Protein AF-A0A521URE4-F1 (afdb_monomer_lite)

Structur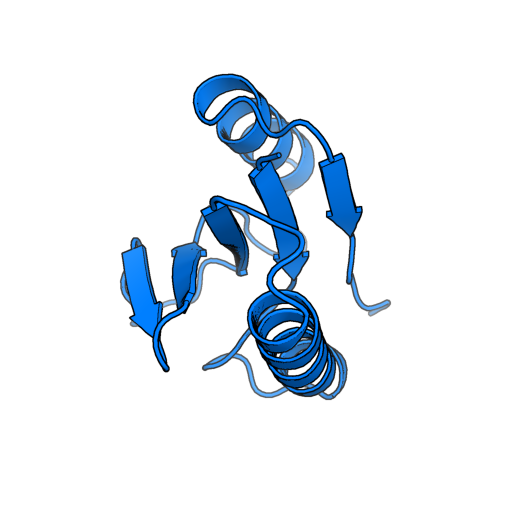e (mmCIF, N/CA/C/O backbone):
data_AF-A0A521URE4-F1
#
_entry.id   AF-A0A521URE4-F1
#
loop_
_atom_site.group_PDB
_atom_site.id
_atom_site.type_symbol
_atom_site.label_atom_id
_atom_site.label_alt_id
_atom_site.label_comp_id
_atom_site.label_asym_id
_atom_site.label_entity_id
_atom_site.label_seq_id
_atom_site.pdbx_PDB_ins_code
_atom_site.Cartn_x
_atom_site.Cartn_y
_atom_site.Cartn_z
_atom_site.occupancy
_atom_site.B_iso_or_equiv
_atom_site.auth_seq_id
_atom_site.auth_comp_id
_atom_site.auth_asym_id
_atom_site.auth_atom_id
_atom_site.pdbx_PDB_model_num
ATOM 1 N N . MET A 1 1 ? -11.110 -0.469 12.356 1.00 94.50 1 MET A N 1
ATOM 2 C CA . MET A 1 1 ? -10.937 0.365 11.149 1.00 94.50 1 MET A CA 1
ATOM 3 C C . MET A 1 1 ? -9.904 -0.252 10.215 1.00 94.50 1 MET A C 1
ATOM 5 O O . MET A 1 1 ? -8.905 -0.781 10.703 1.00 94.50 1 MET A O 1
ATOM 9 N N . LYS A 1 2 ? -10.144 -0.192 8.905 1.00 97.62 2 LYS A N 1
ATOM 10 C CA . LYS A 1 2 ? -9.321 -0.730 7.820 1.00 97.62 2 LYS A CA 1
ATOM 11 C C . LYS A 1 2 ? -8.667 0.413 7.049 1.00 97.62 2 LYS A C 1
ATOM 13 O O . LYS A 1 2 ? -9.367 1.255 6.490 1.00 97.62 2 LYS A O 1
ATOM 18 N N . LEU A 1 3 ? -7.337 0.424 7.006 1.00 98.12 3 LEU A N 1
ATOM 19 C CA . LEU A 1 3 ? -6.554 1.445 6.309 1.00 98.12 3 LEU A CA 1
ATOM 20 C C . LEU A 1 3 ? -5.975 0.902 5.002 1.00 98.12 3 LEU A C 1
ATOM 22 O O . LEU A 1 3 ? -5.201 -0.057 5.010 1.00 98.12 3 LEU A O 1
ATOM 26 N N . ALA A 1 4 ? -6.311 1.547 3.887 1.00 98.31 4 ALA A N 1
ATOM 27 C CA . ALA A 1 4 ? -5.658 1.322 2.603 1.00 98.31 4 ALA A CA 1
ATOM 28 C C . ALA A 1 4 ? -4.549 2.354 2.418 1.00 98.31 4 ALA A C 1
ATOM 30 O O . ALA A 1 4 ? -4.798 3.547 2.553 1.00 98.31 4 ALA A O 1
ATOM 31 N N . ILE A 1 5 ? -3.345 1.913 2.064 1.00 98.06 5 ILE A N 1
ATOM 32 C CA . ILE A 1 5 ? -2.233 2.805 1.721 1.00 98.06 5 ILE A CA 1
ATOM 33 C C . ILE A 1 5 ? -1.904 2.603 0.251 1.00 98.06 5 ILE A C 1
ATOM 35 O O . ILE A 1 5 ? -1.419 1.543 -0.129 1.00 98.06 5 ILE A O 1
ATOM 39 N N . VAL A 1 6 ? -2.150 3.602 -0.586 1.00 97.69 6 VAL A N 1
ATOM 40 C CA . VAL A 1 6 ? -1.795 3.565 -2.008 1.00 97.69 6 VAL A CA 1
ATOM 41 C C . VAL A 1 6 ? -0.402 4.171 -2.167 1.00 97.69 6 VAL A C 1
ATOM 43 O O . VAL A 1 6 ? -0.224 5.352 -1.882 1.00 97.69 6 VAL A O 1
ATOM 46 N N . SER A 1 7 ? 0.601 3.373 -2.547 1.00 96.31 7 SER A N 1
ATOM 47 C CA . SER A 1 7 ? 2.014 3.801 -2.534 1.00 96.31 7 SER A CA 1
ATOM 48 C C . SER A 1 7 ? 2.895 2.977 -3.475 1.00 96.31 7 SER A C 1
ATOM 50 O O . SER A 1 7 ? 2.668 1.778 -3.555 1.00 96.31 7 SER A O 1
ATOM 52 N N . PRO A 1 8 ? 3.916 3.535 -4.156 1.00 94.12 8 PRO A N 1
ATOM 53 C CA . PRO A 1 8 ? 4.773 2.773 -5.066 1.00 94.12 8 PRO A CA 1
ATOM 54 C C . PRO A 1 8 ? 5.403 1.516 -4.437 1.00 94.12 8 PRO A C 1
ATOM 56 O O . PRO A 1 8 ? 5.345 0.451 -5.043 1.00 94.12 8 PRO A O 1
ATOM 59 N N . TYR A 1 9 ? 5.837 1.631 -3.175 1.00 95.38 9 TYR A N 1
ATOM 60 C CA . TYR A 1 9 ? 6.284 0.575 -2.246 1.00 95.38 9 TYR A CA 1
ATOM 61 C C . TYR A 1 9 ? 7.435 -0.349 -2.732 1.00 95.38 9 TYR A C 1
ATOM 63 O O . TYR A 1 9 ? 7.450 -0.788 -3.884 1.00 95.38 9 TYR A O 1
ATOM 71 N N . PRO A 1 10 ? 8.390 -0.736 -1.854 1.00 94.81 10 PRO A N 1
ATOM 72 C CA . PRO A 1 10 ? 9.451 -1.691 -2.202 1.00 94.81 10 PRO A CA 1
ATOM 73 C C . PRO A 1 10 ? 8.883 -2.963 -2.851 1.00 94.81 10 PRO A C 1
ATOM 75 O O . PRO A 1 10 ? 7.797 -3.369 -2.429 1.00 94.81 10 PRO A O 1
ATOM 78 N N . PRO A 1 11 ? 9.553 -3.585 -3.847 1.00 94.12 11 PRO A N 1
ATOM 79 C CA . PRO A 1 11 ? 10.951 -3.374 -4.222 1.00 94.12 11 PRO A CA 1
ATOM 80 C C . PRO A 1 11 ? 11.176 -2.212 -5.199 1.00 94.12 11 PRO A C 1
ATOM 82 O O . PRO A 1 11 ? 12.273 -2.084 -5.730 1.00 94.12 11 PRO A O 1
ATOM 85 N N . GLU A 1 12 ? 10.179 -1.356 -5.450 1.00 92.38 12 GLU A N 1
ATOM 86 C CA . GLU A 1 12 ? 10.447 -0.126 -6.193 1.00 92.38 12 GLU A CA 1
ATOM 87 C C . GLU A 1 12 ? 11.506 0.716 -5.465 1.00 92.38 12 GLU A C 1
ATOM 89 O O . GLU A 1 12 ? 11.363 1.015 -4.277 1.00 92.38 12 GLU A O 1
ATOM 94 N N . VAL A 1 13 ? 12.554 1.113 -6.187 1.00 92.00 13 VAL A N 1
ATOM 95 C CA . VAL A 1 13 ? 13.651 1.920 -5.646 1.00 92.00 13 VAL A CA 1
ATOM 96 C C . VAL A 1 13 ? 13.356 3.396 -5.899 1.00 92.00 13 VAL A C 1
ATOM 98 O O . VAL A 1 13 ? 13.737 3.965 -6.918 1.00 92.00 13 VAL A O 1
ATOM 101 N N . SER A 1 14 ? 12.630 4.020 -4.973 1.00 92.12 14 SER A N 1
ATOM 102 C CA . SER A 1 14 ? 12.368 5.462 -4.981 1.00 92.12 14 SER A CA 1
ATOM 103 C C . SER A 1 14 ? 12.217 6.004 -3.559 1.00 92.12 14 SER A C 1
ATOM 105 O O . SER A 1 14 ? 11.819 5.283 -2.640 1.00 92.12 14 SER A O 1
ATOM 107 N N . GLY A 1 15 ? 12.502 7.296 -3.358 1.00 93.00 15 GLY A N 1
ATOM 108 C CA . GLY A 1 15 ? 12.326 7.936 -2.047 1.00 93.00 15 GLY A CA 1
ATOM 109 C C . GLY A 1 15 ? 10.888 7.811 -1.530 1.00 93.00 15 GLY A C 1
ATOM 110 O O . GLY A 1 15 ? 10.667 7.516 -0.357 1.00 93.00 15 GLY A O 1
ATOM 111 N N . VAL A 1 16 ? 9.907 7.926 -2.431 1.00 94.38 16 VAL A N 1
ATOM 112 C CA . VAL A 1 16 ? 8.479 7.778 -2.117 1.00 94.38 16 VAL A CA 1
ATOM 113 C C . VAL A 1 16 ? 8.129 6.341 -1.730 1.00 94.38 16 VAL A C 1
ATOM 115 O O . VAL A 1 16 ? 7.338 6.142 -0.806 1.00 94.38 16 VAL A O 1
ATOM 118 N N . ALA A 1 17 ? 8.733 5.334 -2.372 1.00 94.81 17 ALA A N 1
ATOM 119 C CA . ALA A 1 17 ? 8.545 3.936 -1.993 1.00 94.81 17 ALA A CA 1
ATOM 120 C C . ALA A 1 17 ? 9.064 3.665 -0.572 1.00 94.81 17 ALA A C 1
ATOM 122 O O . ALA A 1 17 ? 8.325 3.130 0.258 1.00 94.81 17 ALA A O 1
ATOM 123 N N . HIS A 1 18 ? 10.289 4.099 -0.255 1.00 95.19 18 HIS A N 1
ATOM 124 C CA . HIS A 1 18 ? 10.867 3.945 1.085 1.00 95.19 18 HIS A CA 1
ATOM 125 C C . HIS A 1 18 ? 10.091 4.721 2.153 1.00 95.19 18 HIS A C 1
ATOM 127 O O . HIS A 1 18 ? 9.846 4.204 3.245 1.00 95.19 18 HIS A O 1
ATOM 133 N N . TYR A 1 19 ? 9.659 5.943 1.840 1.00 95.25 19 TYR A N 1
ATOM 134 C CA . TYR A 1 19 ? 8.803 6.724 2.727 1.00 95.25 19 TYR A CA 1
ATOM 135 C C . TYR A 1 19 ? 7.468 6.014 2.986 1.00 95.25 19 TYR A C 1
ATOM 137 O O . TYR A 1 19 ? 7.062 5.874 4.139 1.00 95.25 19 TYR A O 1
ATOM 145 N N . GLY A 1 20 ? 6.840 5.466 1.943 1.00 95.56 20 GLY A N 1
ATOM 146 C CA . GLY A 1 20 ? 5.615 4.679 2.057 1.00 95.56 20 GLY A CA 1
ATOM 147 C C . GLY A 1 20 ? 5.765 3.436 2.938 1.00 95.56 20 GLY A C 1
ATOM 148 O O . GLY A 1 20 ? 4.870 3.146 3.729 1.00 95.56 20 GLY A O 1
ATOM 149 N N . ALA A 1 21 ? 6.903 2.740 2.861 1.00 96.31 21 ALA A N 1
ATOM 150 C CA . ALA A 1 21 ? 7.225 1.625 3.757 1.00 96.31 21 ALA A CA 1
ATOM 151 C C . ALA A 1 21 ? 7.317 2.069 5.222 1.00 96.31 21 ALA A C 1
ATOM 153 O O . ALA A 1 21 ? 6.688 1.474 6.100 1.00 96.31 21 ALA A O 1
ATOM 154 N N . ARG A 1 22 ? 8.024 3.173 5.490 1.00 96.56 22 ARG A N 1
ATOM 155 C CA . ARG A 1 22 ? 8.138 3.733 6.846 1.00 96.56 22 ARG A CA 1
ATOM 156 C C . ARG A 1 22 ? 6.795 4.218 7.390 1.00 96.56 22 ARG A C 1
ATOM 158 O O . ARG A 1 22 ? 6.523 4.018 8.572 1.00 96.56 22 ARG A O 1
ATOM 165 N N . LEU A 1 23 ? 5.957 4.818 6.544 1.00 96.00 23 LEU A N 1
ATOM 166 C CA . LEU A 1 23 ? 4.597 5.224 6.897 1.00 96.00 23 LEU A CA 1
ATOM 167 C C . LEU A 1 23 ? 3.728 4.023 7.265 1.00 96.00 23 LEU A C 1
ATOM 169 O O . LEU A 1 23 ? 3.109 4.031 8.326 1.00 96.00 23 LEU A O 1
ATOM 173 N N . ALA A 1 24 ? 3.700 2.986 6.426 1.00 97.00 24 ALA A N 1
ATOM 174 C CA . ALA A 1 24 ? 2.896 1.792 6.670 1.00 97.00 24 ALA A CA 1
ATOM 175 C C . ALA A 1 24 ? 3.300 1.093 7.977 1.00 97.00 24 ALA A C 1
ATOM 177 O O . ALA A 1 24 ? 2.442 0.801 8.811 1.00 97.00 24 ALA A O 1
ATOM 178 N N . ALA A 1 25 ? 4.606 0.932 8.212 1.00 96.50 25 AL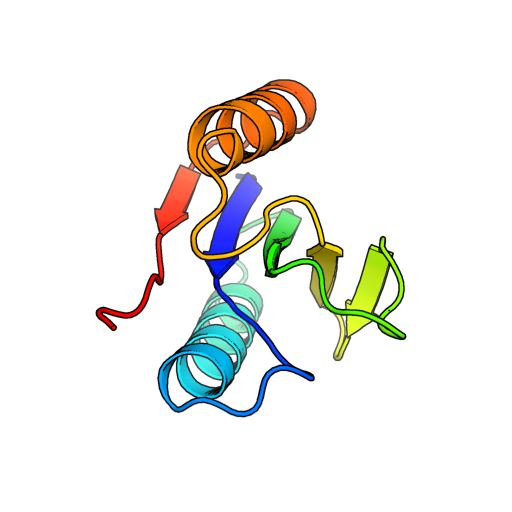A A N 1
ATOM 179 C CA . ALA A 1 25 ? 5.131 0.407 9.471 1.00 96.50 25 ALA A CA 1
ATOM 180 C C . ALA A 1 25 ? 4.803 1.322 10.667 1.00 96.50 25 ALA A C 1
ATOM 182 O O . ALA A 1 25 ? 4.483 0.854 11.760 1.00 96.50 25 ALA A O 1
ATOM 183 N N . GLY A 1 26 ? 4.854 2.643 10.474 1.00 96.62 26 GLY A N 1
ATOM 184 C CA . GLY A 1 26 ? 4.425 3.630 11.464 1.00 96.62 26 GLY A CA 1
ATOM 185 C C . GLY A 1 26 ? 2.961 3.447 11.861 1.00 96.62 26 GLY A C 1
ATOM 186 O O . GLY A 1 26 ? 2.671 3.317 13.047 1.00 96.62 26 GLY A O 1
ATOM 187 N N . PHE A 1 27 ? 2.056 3.366 10.883 1.00 96.31 27 PHE A N 1
ATOM 188 C CA . PHE A 1 27 ? 0.629 3.158 11.121 1.00 96.31 27 PHE A CA 1
ATOM 189 C C . PHE A 1 27 ? 0.337 1.824 11.806 1.00 96.31 27 PHE A C 1
ATOM 191 O O . PHE A 1 27 ? -0.434 1.810 12.767 1.00 96.31 27 PHE A O 1
ATOM 198 N N . ALA A 1 28 ? 0.977 0.733 11.378 1.00 95.38 28 ALA A N 1
ATOM 199 C CA . ALA A 1 28 ? 0.814 -0.575 12.012 1.00 95.38 28 ALA A CA 1
ATOM 200 C C . ALA A 1 28 ? 1.186 -0.542 13.503 1.00 95.38 28 ALA A C 1
ATOM 202 O O . ALA A 1 28 ? 0.435 -1.041 14.338 1.00 95.38 28 ALA A O 1
ATOM 203 N N . ARG A 1 29 ? 2.281 0.143 13.862 1.00 95.94 29 ARG A N 1
ATOM 204 C CA . ARG A 1 29 ? 2.721 0.282 15.262 1.00 95.94 29 ARG A CA 1
ATOM 205 C C . ARG A 1 29 ? 1.771 1.083 16.150 1.00 95.94 29 ARG A C 1
ATOM 207 O O . ARG A 1 29 ? 1.850 0.957 17.365 1.00 95.94 29 ARG A O 1
ATOM 214 N N . THR A 1 30 ? 0.873 1.893 15.587 1.00 95.06 30 THR A N 1
ATOM 215 C CA . THR A 1 30 ? -0.087 2.654 16.407 1.00 95.06 30 THR A CA 1
ATOM 216 C C . THR A 1 30 ? -1.160 1.780 17.056 1.00 95.06 30 THR A C 1
ATOM 218 O O . THR A 1 30 ? -1.823 2.245 17.978 1.00 95.06 30 THR A O 1
ATOM 221 N N . GLY A 1 31 ? -1.405 0.570 16.537 1.00 93.62 31 GLY A N 1
ATOM 222 C CA . GLY A 1 31 ? -2.497 -0.300 16.988 1.00 93.62 31 GLY A CA 1
ATOM 223 C C . GLY A 1 31 ? -3.909 0.238 16.710 1.00 93.62 31 GLY A C 1
ATOM 224 O O . GLY A 1 31 ? -4.890 -0.395 17.087 1.00 93.62 31 GLY A O 1
ATOM 225 N N . ARG A 1 32 ? -4.050 1.393 16.040 1.00 94.62 32 ARG A N 1
ATOM 226 C CA . ARG A 1 32 ? -5.356 2.029 15.779 1.00 94.62 32 ARG A CA 1
ATOM 227 C C . ARG A 1 32 ? -6.163 1.338 14.681 1.00 94.62 32 ARG A C 1
ATOM 229 O O . ARG A 1 32 ? -7.384 1.480 14.623 1.00 94.62 32 ARG A O 1
ATOM 236 N N . PHE A 1 33 ? -5.490 0.620 13.787 1.00 95.75 33 PHE A N 1
ATOM 237 C CA . PHE A 1 33 ? -6.112 -0.035 12.643 1.00 95.75 33 PHE A CA 1
ATOM 238 C C . PHE A 1 33 ? -6.149 -1.541 12.866 1.00 95.75 33 PHE A C 1
ATOM 240 O O . PHE A 1 33 ? -5.122 -2.163 13.109 1.00 95.75 33 PHE A O 1
ATOM 247 N N . ALA A 1 34 ? -7.340 -2.125 12.740 1.00 95.19 34 ALA A N 1
ATOM 248 C CA . ALA A 1 34 ? -7.534 -3.568 12.858 1.00 95.19 34 ALA A CA 1
ATOM 249 C C . ALA A 1 34 ? -6.949 -4.310 11.649 1.00 95.19 34 ALA A C 1
ATOM 251 O O . ALA A 1 34 ? -6.540 -5.460 11.759 1.00 95.19 34 ALA A O 1
ATOM 252 N N . GLN A 1 35 ? -6.933 -3.656 10.483 1.00 96.12 35 GLN A N 1
ATOM 253 C CA . GLN A 1 35 ? -6.296 -4.168 9.275 1.00 96.12 35 GLN A CA 1
ATOM 254 C C . GLN A 1 35 ? -5.655 -3.024 8.498 1.00 96.12 35 GLN A C 1
ATOM 256 O O . GLN A 1 35 ? -6.226 -1.936 8.375 1.00 96.12 35 GLN A O 1
ATOM 261 N N . LEU A 1 36 ? -4.497 -3.305 7.917 1.00 97.44 36 LEU A N 1
ATOM 262 C CA . 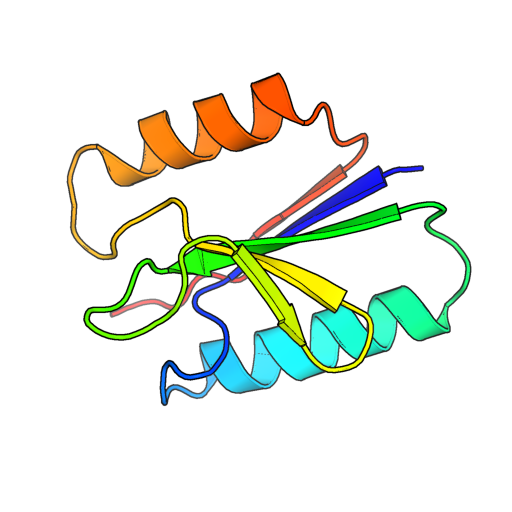LEU A 1 36 ? -3.775 -2.394 7.046 1.00 97.44 36 LEU A CA 1
ATOM 263 C C . LEU A 1 36 ? -3.372 -3.153 5.785 1.00 97.44 36 LEU A C 1
ATOM 265 O O . LEU A 1 36 ? -2.925 -4.298 5.855 1.00 97.44 36 LEU A O 1
ATOM 269 N N . ARG A 1 37 ? -3.566 -2.525 4.627 1.00 98.19 37 ARG A N 1
ATOM 270 C CA . ARG A 1 37 ? -3.145 -3.081 3.343 1.00 98.19 37 ARG A CA 1
ATOM 271 C C . ARG A 1 37 ? -2.513 -2.011 2.478 1.00 98.19 37 ARG A C 1
ATOM 273 O O . ARG A 1 37 ? -3.084 -0.939 2.288 1.00 98.19 37 ARG A O 1
ATOM 280 N N . VAL A 1 38 ? -1.363 -2.333 1.906 1.00 98.19 38 VAL A N 1
ATOM 281 C CA . VAL A 1 38 ? -0.712 -1.493 0.907 1.00 98.19 38 VAL A CA 1
ATOM 282 C C . VAL A 1 38 ? -1.20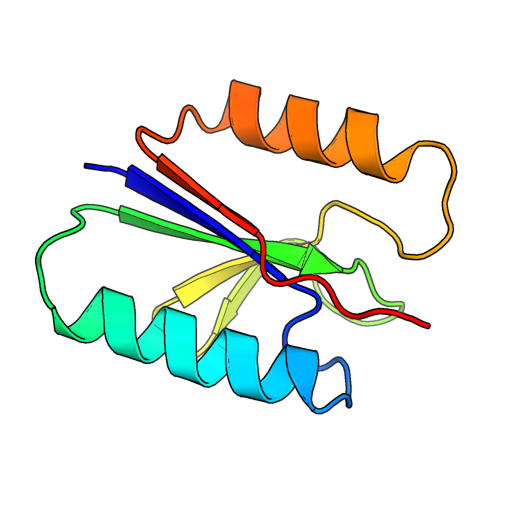2 -1.904 -0.478 1.00 98.19 38 VAL A C 1
ATOM 284 O O . VAL A 1 38 ? -1.106 -3.068 -0.851 1.00 98.19 38 VAL A O 1
ATOM 287 N N . PHE A 1 39 ? -1.711 -0.951 -1.250 1.00 98.06 39 PHE A N 1
ATOM 288 C CA . PHE A 1 39 ? -1.999 -1.092 -2.672 1.00 98.06 39 PHE A CA 1
ATOM 289 C C . PHE A 1 39 ? -0.852 -0.462 -3.457 1.00 98.06 39 PHE A C 1
ATOM 291 O O . PHE A 1 39 ? -0.739 0.763 -3.541 1.00 98.06 39 PHE A O 1
ATOM 298 N N . ALA A 1 40 ? 0.022 -1.309 -3.986 1.00 97.25 40 ALA A N 1
ATOM 299 C CA . ALA A 1 40 ? 1.309 -0.920 -4.531 1.00 97.25 40 ALA A CA 1
ATOM 300 C C . ALA A 1 40 ? 1.376 -0.903 -6.058 1.00 97.25 40 ALA A C 1
ATOM 302 O O . ALA A 1 40 ? 0.503 -1.453 -6.742 1.00 97.25 40 ALA A O 1
ATOM 303 N N . ASN A 1 41 ? 2.447 -0.288 -6.566 1.00 95.94 41 ASN A N 1
ATOM 304 C CA . ASN A 1 41 ? 2.787 -0.328 -7.979 1.00 95.94 41 ASN A CA 1
ATOM 305 C C . ASN A 1 41 ? 3.099 -1.776 -8.390 1.00 95.94 41 ASN A C 1
ATOM 307 O O . ASN A 1 41 ? 3.839 -2.505 -7.714 1.00 95.94 41 ASN A O 1
ATOM 311 N N . ALA A 1 42 ? 2.508 -2.197 -9.499 1.00 95.81 42 ALA A N 1
ATOM 312 C CA . ALA A 1 42 ? 2.762 -3.461 -10.156 1.00 95.81 42 ALA A CA 1
ATOM 313 C C . ALA A 1 42 ? 4.061 -3.350 -10.943 1.00 95.81 42 ALA A C 1
ATOM 315 O O . ALA A 1 42 ? 4.176 -2.575 -11.892 1.00 95.81 42 ALA A O 1
ATOM 316 N N . LEU A 1 43 ? 5.038 -4.144 -10.514 1.00 93.25 43 LEU A N 1
ATOM 317 C CA . LEU A 1 43 ? 6.378 -4.180 -11.073 1.00 93.25 43 LEU A CA 1
ATOM 318 C C . LEU A 1 43 ? 6.607 -5.540 -11.734 1.00 93.25 43 LEU A C 1
ATOM 320 O O . LEU A 1 43 ? 6.191 -6.559 -11.170 1.00 93.25 43 LEU A O 1
ATOM 324 N N . PRO A 1 44 ? 7.288 -5.588 -12.888 1.00 91.00 44 PRO A N 1
ATOM 325 C CA . PRO A 1 44 ? 7.767 -6.843 -13.449 1.00 91.00 44 PRO A CA 1
ATOM 326 C C . PRO A 1 44 ? 8.610 -7.609 -12.421 1.00 91.00 44 PRO A C 1
ATOM 328 O O . PRO A 1 44 ? 9.464 -7.027 -11.758 1.00 91.00 44 PRO A O 1
ATOM 331 N N . GLY A 1 45 ? 8.354 -8.909 -12.269 1.00 89.75 45 GLY A N 1
ATOM 332 C CA . GLY A 1 45 ? 9.103 -9.774 -11.351 1.00 89.75 45 GLY A CA 1
ATOM 333 C C . GLY A 1 45 ? 8.737 -9.649 -9.866 1.00 89.75 45 GLY A C 1
ATOM 334 O O . GLY A 1 45 ? 9.234 -10.438 -9.068 1.00 89.75 45 GLY A O 1
ATOM 335 N N . ALA A 1 46 ? 7.853 -8.723 -9.478 1.00 92.94 46 ALA A N 1
ATOM 336 C CA . ALA A 1 46 ? 7.341 -8.651 -8.112 1.00 92.94 46 ALA A CA 1
ATOM 337 C C . ALA A 1 46 ? 6.007 -9.412 -7.978 1.00 92.94 46 ALA A C 1
ATOM 339 O O . ALA A 1 46 ? 5.167 -9.339 -8.882 1.00 92.94 46 ALA A O 1
ATOM 340 N N . PRO A 1 47 ? 5.764 -10.118 -6.859 1.00 94.56 47 PRO A N 1
ATOM 341 C CA . PRO A 1 47 ? 4.531 -10.873 -6.674 1.00 94.56 47 PRO A CA 1
ATOM 342 C C . PRO A 1 47 ? 3.310 -9.937 -6.582 1.00 94.56 47 PRO A C 1
ATOM 344 O O . PRO A 1 47 ? 3.391 -8.865 -5.976 1.00 94.56 47 PRO A O 1
ATOM 347 N N . PRO A 1 48 ? 2.148 -10.328 -7.140 1.00 95.31 48 PRO A N 1
ATOM 348 C CA . PRO A 1 48 ? 0.937 -9.502 -7.123 1.00 95.31 48 PRO A CA 1
ATOM 349 C C . PRO A 1 48 ? 0.354 -9.316 -5.714 1.00 95.31 48 PRO A C 1
ATOM 351 O O . PRO A 1 48 ? -0.374 -8.355 -5.459 1.00 95.31 48 PRO A O 1
ATOM 354 N N . ALA A 1 49 ? 0.660 -10.225 -4.792 1.00 96.81 49 ALA A N 1
ATOM 355 C CA . ALA A 1 49 ? 0.366 -10.094 -3.376 1.00 96.81 49 ALA A CA 1
ATOM 356 C C . ALA A 1 49 ? 1.494 -10.729 -2.563 1.00 96.81 49 ALA A C 1
ATOM 358 O O . ALA A 1 49 ? 2.015 -11.774 -2.946 1.00 96.81 49 ALA A O 1
ATOM 359 N N . GLU A 1 50 ? 1.853 -10.102 -1.453 1.00 96.75 50 GLU A N 1
ATOM 360 C CA . GLU A 1 50 ? 2.871 -10.593 -0.527 1.00 96.75 50 GLU A CA 1
ATOM 361 C C . GLU A 1 50 ? 2.597 -10.063 0.881 1.00 96.75 50 GLU A C 1
ATOM 363 O O . GLU A 1 50 ? 1.964 -9.017 1.048 1.00 96.75 50 GLU A O 1
ATOM 368 N N . ASP A 1 51 ? 3.082 -10.782 1.887 1.00 95.06 51 ASP A N 1
ATOM 369 C CA . ASP A 1 51 ? 3.313 -10.202 3.204 1.00 95.06 51 ASP A CA 1
ATOM 370 C C . ASP A 1 51 ? 4.762 -9.712 3.235 1.00 95.06 51 ASP A C 1
ATOM 372 O O . ASP A 1 51 ? 5.688 -10.483 2.969 1.00 95.06 51 ASP A O 1
ATOM 376 N N . ARG A 1 52 ? 4.959 -8.416 3.480 1.00 91.56 52 ARG A N 1
ATOM 377 C CA . ARG A 1 52 ? 6.287 -7.824 3.646 1.00 91.56 52 ARG A CA 1
ATOM 378 C C . 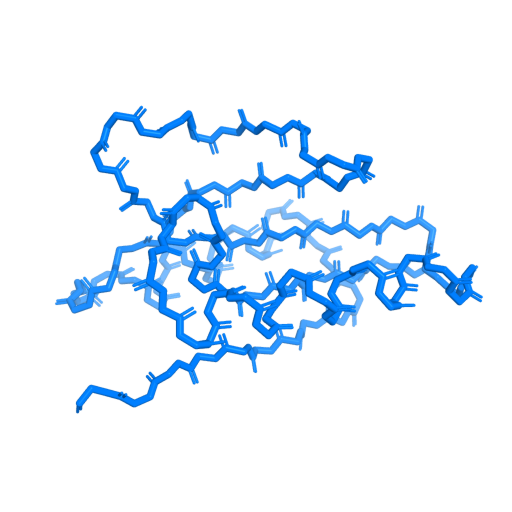ARG A 1 52 ? 6.336 -7.139 4.998 1.00 91.56 52 ARG A C 1
ATOM 380 O O . ARG A 1 52 ? 5.626 -6.160 5.211 1.00 91.56 52 ARG A O 1
ATOM 387 N N . ASP A 1 53 ? 7.195 -7.644 5.876 1.00 87.12 53 ASP A N 1
ATOM 388 C CA . ASP A 1 53 ? 7.417 -7.111 7.223 1.00 87.12 53 ASP A CA 1
ATOM 389 C C . ASP A 1 53 ? 6.125 -7.025 8.063 1.00 87.12 53 ASP A C 1
ATOM 391 O O . ASP A 1 53 ? 5.910 -6.061 8.800 1.00 87.12 53 ASP A O 1
ATOM 395 N N . GLY A 1 54 ? 5.231 -8.015 7.930 1.00 88.81 54 GLY A N 1
ATOM 396 C CA . GLY A 1 54 ? 3.943 -8.053 8.630 1.00 88.81 54 GLY A CA 1
ATOM 397 C C . GLY A 1 54 ? 2.880 -7.131 8.026 1.00 88.81 54 GLY A C 1
ATOM 398 O O . GLY A 1 54 ? 1.854 -6.866 8.658 1.00 88.81 54 GLY A O 1
ATOM 399 N N . LEU A 1 55 ? 3.123 -6.597 6.825 1.00 94.50 55 LEU A N 1
ATOM 400 C CA . LEU A 1 55 ? 2.185 -5.760 6.087 1.00 94.50 55 LEU A CA 1
ATOM 401 C C . LEU A 1 55 ? 1.703 -6.497 4.841 1.00 94.50 55 LEU A C 1
ATOM 403 O O . LEU A 1 55 ? 2.490 -6.880 3.975 1.00 94.50 55 LEU A O 1
ATOM 407 N N . ALA A 1 56 ? 0.383 -6.604 4.700 1.00 97.25 56 ALA A N 1
ATOM 408 C CA . ALA A 1 56 ? -0.227 -7.141 3.494 1.00 97.25 56 ALA A CA 1
ATOM 409 C C . ALA A 1 56 ? -0.063 -6.147 2.333 1.00 97.25 56 ALA A C 1
ATOM 411 O O . ALA A 1 56 ? -0.677 -5.075 2.323 1.00 97.25 56 ALA A O 1
ATOM 412 N N . VAL A 1 57 ? 0.721 -6.516 1.326 1.00 97.94 57 VAL A N 1
ATOM 413 C CA . VAL A 1 57 ? 0.944 -5.735 0.108 1.00 97.94 57 VAL A CA 1
ATOM 414 C C . VAL A 1 57 ? 0.200 -6.392 -1.050 1.00 97.94 57 VAL A C 1
ATOM 416 O O . VAL A 1 57 ? 0.305 -7.592 -1.284 1.00 97.94 57 VAL A O 1
ATOM 419 N N . ARG A 1 58 ? -0.558 -5.601 -1.809 1.00 97.94 58 ARG A N 1
ATOM 420 C CA . ARG A 1 58 ? -1.181 -6.000 -3.074 1.00 97.94 58 ARG A CA 1
ATOM 421 C C . ARG A 1 58 ? -0.756 -5.048 -4.173 1.00 97.94 58 ARG A C 1
ATOM 423 O O . ARG A 1 58 ? -1.039 -3.859 -4.096 1.00 97.94 58 ARG A O 1
ATOM 430 N N . ARG A 1 59 ? -0.123 -5.560 -5.218 1.00 96.81 59 ARG A N 1
ATOM 431 C CA . ARG A 1 59 ? 0.320 -4.768 -6.366 1.00 96.81 59 ARG A CA 1
ATOM 432 C C . ARG A 1 59 ? -0.772 -4.734 -7.416 1.00 96.81 59 ARG A C 1
ATOM 434 O O . ARG A 1 59 ? -1.078 -5.763 -8.010 1.00 96.81 59 ARG A O 1
ATOM 441 N N . VAL A 1 60 ? -1.401 -3.577 -7.600 1.00 95.69 60 VAL A N 1
ATOM 442 C CA . VAL A 1 60 ? -2.645 -3.487 -8.387 1.00 95.69 60 VAL A CA 1
ATOM 443 C C . VAL A 1 60 ? -2.597 -2.450 -9.497 1.00 95.69 60 VAL A C 1
ATOM 445 O O . VAL A 1 60 ? -3.211 -2.662 -10.536 1.00 95.69 60 VAL A O 1
ATOM 448 N N . TRP A 1 61 ? -1.883 -1.344 -9.318 1.00 94.75 61 TRP A N 1
ATOM 449 C CA . TRP A 1 61 ? -1.853 -0.248 -10.284 1.00 94.75 61 TRP A CA 1
ATOM 450 C C . TRP A 1 61 ? -0.494 -0.164 -10.959 1.00 94.75 61 TRP A C 1
ATOM 452 O O . TRP A 1 61 ? 0.490 -0.636 -10.412 1.00 94.75 61 TRP A O 1
ATOM 462 N N . ARG A 1 62 ? -0.425 0.421 -12.154 1.00 92.88 62 ARG A N 1
ATOM 463 C CA . ARG A 1 62 ? 0.837 0.664 -12.864 1.00 92.88 62 ARG A CA 1
ATOM 464 C C . ARG A 1 62 ? 1.036 2.161 -13.007 1.00 92.88 62 ARG A C 1
ATOM 466 O O . ARG A 1 62 ? 0.107 2.844 -13.432 1.00 92.88 62 ARG A O 1
ATOM 473 N N . ARG A 1 63 ? 2.219 2.662 -12.658 1.00 88.50 63 ARG A N 1
ATOM 474 C CA . ARG A 1 63 ? 2.582 4.062 -12.921 1.00 88.50 63 ARG A CA 1
ATOM 475 C C . ARG A 1 63 ? 2.432 4.382 -14.416 1.00 88.50 63 ARG A C 1
ATOM 477 O O . ARG A 1 63 ? 2.638 3.501 -15.250 1.00 88.50 63 ARG A O 1
ATOM 484 N N . ASP A 1 64 ? 2.003 5.607 -14.714 1.00 86.94 64 ASP A N 1
ATOM 485 C CA . ASP A 1 64 ? 1.809 6.160 -16.067 1.00 86.94 64 ASP A CA 1
ATOM 486 C C . ASP A 1 64 ? 0.821 5.393 -16.956 1.00 86.94 64 ASP A C 1
ATOM 488 O O . ASP A 1 64 ? 0.706 5.634 -18.156 1.00 86.94 64 ASP A O 1
ATOM 492 N N . HIS A 1 65 ? 0.051 4.475 -16.371 1.00 90.19 65 HIS A N 1
ATOM 493 C CA . HIS A 1 65 ? -0.974 3.739 -17.087 1.00 90.19 65 HIS A CA 1
ATOM 494 C C . HIS A 1 65 ? -2.324 4.450 -16.956 1.00 90.19 65 HIS A C 1
ATOM 496 O O . HIS A 1 65 ? -2.817 4.649 -15.846 1.00 90.19 65 HIS A O 1
ATOM 502 N N . LEU A 1 66 ? -2.985 4.746 -18.080 1.00 89.06 66 LEU A N 1
ATOM 503 C CA . LEU A 1 66 ? -4.277 5.457 -18.110 1.00 89.06 66 LEU A CA 1
ATOM 504 C C . LEU A 1 66 ? -5.360 4.791 -17.239 1.00 89.06 66 LEU A C 1
ATOM 506 O O . LEU A 1 66 ? -6.183 5.458 -16.622 1.00 89.06 66 LEU A O 1
ATOM 510 N N . GLY A 1 67 ? -5.333 3.459 -17.133 1.00 92.62 67 GLY A N 1
ATOM 511 C CA . GLY A 1 67 ? -6.256 2.691 -16.288 1.00 92.62 67 GLY A CA 1
ATOM 512 C C . GLY A 1 67 ? -5.906 2.631 -14.793 1.00 92.62 67 GLY A C 1
ATOM 513 O O . GLY A 1 67 ? -6.641 1.999 -14.036 1.00 92.62 67 GLY A O 1
ATOM 514 N N . ALA A 1 68 ? -4.798 3.226 -14.340 1.00 91.88 68 ALA A N 1
ATOM 515 C CA . ALA A 1 68 ? -4.298 3.056 -12.973 1.00 91.88 68 ALA A CA 1
ATOM 516 C C . ALA A 1 68 ? -5.289 3.547 -11.911 1.00 91.88 68 ALA A C 1
ATOM 518 O O . ALA A 1 68 ? -5.517 2.851 -10.919 1.00 91.88 68 ALA A O 1
ATOM 519 N N . ALA A 1 69 ? -5.921 4.702 -12.141 1.00 92.75 69 ALA A N 1
ATOM 520 C CA . ALA A 1 69 ? -6.920 5.257 -11.232 1.00 92.75 69 ALA A CA 1
ATOM 521 C C . ALA A 1 69 ? -8.127 4.318 -11.088 1.00 92.75 69 ALA A C 1
ATOM 523 O O . ALA A 1 69 ? -8.539 4.005 -9.973 1.00 92.75 69 ALA A O 1
ATOM 524 N N . TRP A 1 70 ? -8.638 3.796 -12.208 1.00 95.75 70 TRP A N 1
ATOM 525 C CA . TRP A 1 70 ? -9.777 2.880 -12.209 1.00 95.75 70 TRP A CA 1
ATOM 526 C C . TRP A 1 70 ? -9.461 1.552 -11.517 1.00 95.75 70 TRP A C 1
ATOM 528 O O . TRP A 1 70 ? -10.234 1.082 -10.682 1.00 95.75 70 TRP A O 1
ATOM 538 N N . VAL A 1 71 ? -8.304 0.956 -11.814 1.00 95.56 71 VAL A N 1
ATOM 539 C CA . VAL A 1 71 ? -7.887 -0.307 -11.189 1.00 95.56 71 VAL A CA 1
ATOM 540 C C . VAL A 1 71 ? -7.649 -0.124 -9.688 1.00 95.56 71 VAL A C 1
ATOM 542 O O . VAL A 1 71 ? -8.070 -0.970 -8.898 1.00 95.56 71 VAL A O 1
ATOM 545 N N . THR A 1 72 ? -7.052 1.001 -9.280 1.00 96.00 72 THR A N 1
ATOM 546 C CA . THR A 1 72 ? -6.889 1.350 -7.861 1.00 96.00 72 THR A CA 1
ATOM 547 C C . THR A 1 72 ? -8.244 1.501 -7.182 1.00 96.00 72 THR A C 1
ATOM 549 O O . THR A 1 72 ? -8.481 0.860 -6.162 1.00 96.00 72 THR A O 1
ATOM 552 N N . LEU A 1 73 ? -9.160 2.283 -7.762 1.00 96.62 73 LEU A N 1
ATOM 553 C CA . LEU A 1 73 ? -10.499 2.491 -7.213 1.00 96.62 73 LEU A CA 1
ATOM 554 C C . LEU A 1 73 ? -11.254 1.167 -7.069 1.00 96.62 73 LEU A C 1
ATOM 556 O O . LEU A 1 73 ? -11.789 0.882 -6.002 1.00 96.62 73 LEU A O 1
ATOM 560 N N . ARG A 1 74 ? -11.241 0.315 -8.099 1.00 97.62 74 ARG A N 1
ATOM 561 C CA . ARG A 1 74 ? -11.853 -1.017 -8.038 1.00 97.62 74 ARG A CA 1
ATOM 562 C C . ARG A 1 74 ? -11.253 -1.861 -6.912 1.00 97.62 74 ARG A C 1
ATOM 564 O O . ARG A 1 74 ? -11.999 -2.518 -6.192 1.00 97.62 74 ARG A O 1
ATOM 571 N N . ALA A 1 75 ? -9.933 -1.844 -6.738 1.00 97.31 75 ALA A N 1
ATOM 572 C CA . ALA A 1 75 ? -9.267 -2.589 -5.672 1.00 97.31 75 ALA A CA 1
ATOM 573 C C . ALA A 1 75 ? -9.640 -2.069 -4.271 1.00 97.31 75 ALA A C 1
ATOM 575 O O . ALA A 1 75 ? -9.851 -2.871 -3.358 1.00 97.31 75 ALA A O 1
ATOM 576 N N . LEU A 1 76 ? -9.770 -0.747 -4.112 1.00 97.88 76 LEU A N 1
ATOM 577 C CA . LEU A 1 76 ? -10.247 -0.123 -2.878 1.00 97.88 76 LEU A CA 1
ATOM 578 C C . LEU A 1 76 ? -11.702 -0.508 -2.603 1.00 97.88 76 LEU A C 1
ATOM 580 O O . LEU A 1 76 ? -11.995 -0.998 -1.520 1.00 97.88 76 LEU A O 1
ATOM 584 N N . LEU A 1 77 ? -12.595 -0.387 -3.587 1.00 97.44 77 LEU A N 1
ATOM 585 C CA . LEU A 1 77 ? -14.010 -0.744 -3.444 1.00 97.44 77 LEU A CA 1
ATOM 586 C C . LEU A 1 77 ? -14.209 -2.225 -3.103 1.00 97.44 77 LEU A C 1
ATOM 588 O O . LEU A 1 77 ? -15.032 -2.550 -2.257 1.00 97.44 77 LEU A O 1
ATOM 592 N N . GLN A 1 78 ? -13.431 -3.123 -3.711 1.00 97.38 78 GLN A N 1
ATOM 593 C CA . GLN A 1 78 ? -13.473 -4.553 -3.395 1.00 97.38 78 GLN A CA 1
ATOM 594 C C . GLN A 1 78 ? -12.979 -4.858 -1.982 1.00 97.38 78 GLN A C 1
ATOM 596 O O . GLN A 1 78 ? -13.465 -5.788 -1.344 1.00 97.38 78 GLN A O 1
ATOM 601 N N . TRP A 1 79 ? -11.978 -4.118 -1.501 1.00 97.81 79 TRP A N 1
ATOM 602 C CA . TRP A 1 79 ? -11.462 -4.335 -0.158 1.00 97.81 79 TRP A CA 1
ATOM 603 C C . TRP A 1 79 ? -12.256 -3.593 0.911 1.00 97.81 79 TRP A C 1
ATOM 605 O O . TRP A 1 79 ? -12.189 -4.020 2.055 1.00 97.81 79 TRP A O 1
ATOM 615 N N . GLN A 1 80 ? -13.003 -2.543 0.569 1.00 97.81 80 GLN A N 1
ATOM 616 C CA . GLN A 1 80 ? -13.797 -1.725 1.492 1.00 97.81 80 GLN A CA 1
ATOM 617 C C . GLN A 1 80 ? -12.973 -1.217 2.696 1.00 97.81 80 GLN A C 1
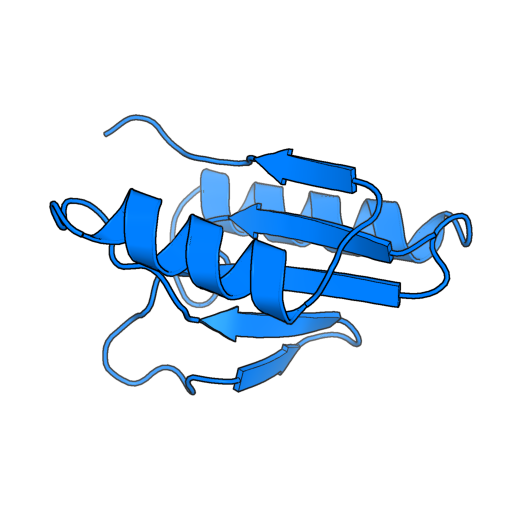ATOM 619 O O . GLN A 1 80 ? -13.160 -1.696 3.820 1.00 97.81 80 GLN A O 1
ATOM 624 N N . PRO A 1 81 ? -11.986 -0.325 2.479 1.00 97.94 81 PRO A N 1
ATOM 625 C CA . PRO A 1 81 ? -11.331 0.397 3.564 1.00 97.94 81 PRO A CA 1
ATOM 626 C C . PRO A 1 81 ? -12.251 1.460 4.170 1.00 97.94 81 PRO A C 1
ATOM 628 O O . PRO A 1 81 ? -13.039 2.074 3.457 1.00 97.94 81 PRO A O 1
ATOM 631 N N . ASP A 1 82 ? -12.060 1.748 5.457 1.00 98.00 82 ASP A N 1
ATOM 632 C CA . ASP A 1 82 ? -12.681 2.907 6.116 1.00 98.00 82 ASP A CA 1
ATOM 633 C C . ASP A 1 82 ? -11.918 4.203 5.795 1.00 98.00 82 ASP A C 1
ATOM 635 O O . ASP A 1 82 ? -12.474 5.296 5.830 1.00 98.00 82 ASP A O 1
ATOM 639 N N . LEU A 1 83 ? -10.620 4.080 5.496 1.00 97.69 83 LEU A N 1
ATOM 640 C CA . LEU A 1 83 ? -9.737 5.192 5.164 1.00 97.69 83 LEU A CA 1
ATOM 641 C C . LEU A 1 83 ? -8.758 4.781 4.063 1.00 97.69 83 LEU A C 1
ATOM 643 O O . LEU A 1 83 ? -8.154 3.708 4.129 1.00 97.69 83 LEU A O 1
ATOM 647 N N . ALA A 1 84 ? -8.559 5.658 3.082 1.00 97.56 84 ALA A N 1
ATOM 648 C CA . ALA A 1 84 ? -7.529 5.514 2.061 1.00 97.56 84 ALA A CA 1
ATOM 649 C C . ALA A 1 84 ? -6.505 6.651 2.182 1.00 97.56 84 ALA A C 1
ATOM 651 O O . ALA A 1 84 ? -6.860 7.825 2.129 1.00 97.56 84 ALA A O 1
ATOM 652 N N . PHE A 1 85 ? -5.233 6.293 2.338 1.00 97.19 85 PHE A N 1
ATOM 653 C CA . PHE A 1 85 ? -4.100 7.210 2.373 1.00 97.19 85 PHE A CA 1
ATOM 654 C C . PHE A 1 85 ? -3.308 7.088 1.071 1.00 97.19 85 PHE A C 1
ATOM 656 O O . PHE A 1 85 ? -2.834 6.003 0.732 1.00 97.19 85 PHE A O 1
ATOM 663 N N . PHE A 1 86 ? -3.139 8.192 0.348 1.00 96.06 86 PHE A N 1
ATOM 664 C CA . PHE A 1 86 ? -2.412 8.217 -0.920 1.00 96.06 86 PHE A CA 1
ATOM 665 C C . PHE A 1 86 ? -1.018 8.811 -0.717 1.00 96.06 86 PHE A C 1
ATOM 667 O O . PHE A 1 86 ? -0.871 9.978 -0.373 1.00 96.06 86 PHE A O 1
ATOM 674 N N . ASN A 1 87 ? 0.004 7.991 -0.948 1.00 94.44 87 ASN A N 1
ATOM 675 C CA . ASN A 1 87 ? 1.412 8.367 -0.958 1.00 94.44 87 ASN A CA 1
ATOM 676 C C . ASN A 1 87 ? 1.959 8.172 -2.374 1.00 94.44 87 ASN A C 1
ATOM 678 O O . ASN A 1 87 ? 2.551 7.138 -2.685 1.00 94.44 87 ASN A O 1
ATOM 682 N N . LEU A 1 88 ? 1.710 9.137 -3.252 1.00 89.31 88 LEU A N 1
ATOM 683 C CA . LEU A 1 88 ? 2.120 9.079 -4.652 1.00 89.31 88 LEU A CA 1
ATOM 684 C C . LEU A 1 88 ? 3.207 10.122 -4.914 1.00 89.31 88 LEU A C 1
ATOM 686 O O . LEU A 1 88 ? 3.160 11.225 -4.377 1.00 89.31 88 LEU A O 1
ATOM 690 N N . GLY A 1 89 ? 4.204 9.745 -5.709 1.00 80.38 89 GLY A N 1
ATOM 691 C CA . GLY A 1 89 ? 5.276 10.643 -6.121 1.00 80.38 89 GLY A CA 1
ATOM 692 C C . GLY A 1 89 ? 4.887 11.430 -7.361 1.00 80.38 89 GLY A C 1
ATOM 693 O O . GLY A 1 89 ? 4.131 10.928 -8.190 1.00 80.38 89 GLY A O 1
ATOM 694 N N . LEU A 1 90 ? 5.443 12.632 -7.488 1.00 71.81 90 LEU A N 1
ATOM 695 C CA . LEU A 1 90 ? 5.505 13.333 -8.765 1.00 71.81 90 LEU A CA 1
ATOM 696 C C . LEU A 1 90 ? 6.687 12.774 -9.564 1.00 71.81 90 LEU A C 1
ATOM 698 O O . LEU A 1 90 ? 7.740 12.479 -8.992 1.00 71.81 90 LEU A O 1
ATOM 702 N N . THR A 1 91 ? 6.476 12.600 -10.860 1.00 59.22 91 THR A N 1
ATOM 703 C CA . THR A 1 91 ? 7.513 12.335 -11.864 1.00 59.22 91 THR A CA 1
ATOM 704 C C . THR A 1 91 ? 7.784 13.599 -12.645 1.00 59.22 91 THR A C 1
ATOM 706 O O . THR A 1 91 ? 6.781 14.260 -13.000 1.00 59.22 91 THR A O 1
#

Secondary structure (DSSP, 8-state):
-EEEEEE--TTS-SHHHHHHHHHHHHHHHT---SEEEEEEE--TTS-SEEEETTEEEEEEE-TT-TTHHHHHHHHHHHH--SEEEE-----

Radius of gyration: 12.11 Å; chains: 1; bounding box: 28×24×35 Å

Sequence (91 aa):
MKLAIVSPYPPEVSGVAHYGARLAAGFARTGRFAQLRVFANALPGAPPAEDRDGLAVRRVWRRDHLGAAWVTLRALLQWQPDLAFFNLGLT

Foldseek 3Di:
DEEEEEFQAPVDPDPLNVVSVVVQVVVVVVVPHPAYEYAHADDPPDDQWDQDPNHTYGDFAHPPDPCRVVRVVVVCVVVPGPYYHYRDDDD

pLDDT: mean 94.3, std 5.38, range [59.22, 98.31]